Protein AF-A0A1H1KKZ2-F1 (afdb_monomer_lite)

Structure (mmCIF, N/CA/C/O backbone):
data_AF-A0A1H1KKZ2-F1
#
_entry.id   AF-A0A1H1KKZ2-F1
#
loop_
_atom_site.group_PDB
_atom_site.id
_atom_site.type_symbol
_atom_site.label_atom_id
_atom_site.label_alt_id
_atom_site.label_comp_id
_atom_site.label_asym_id
_atom_site.label_entity_id
_atom_site.label_seq_id
_atom_site.pdbx_PDB_ins_code
_atom_site.Cartn_x
_atom_site.Cartn_y
_atom_site.Cartn_z
_atom_site.occupancy
_atom_site.B_iso_or_equiv
_atom_site.auth_seq_id
_atom_site.auth_comp_id
_atom_site.auth_asym_id
_atom_site.auth_atom_id
_atom_site.pdbx_PDB_model_num
ATOM 1 N N . MET A 1 1 ? -35.367 8.454 -83.671 1.00 42.72 1 MET A N 1
ATOM 2 C CA . MET A 1 1 ? -35.673 9.624 -82.820 1.00 42.72 1 MET A CA 1
ATOM 3 C C . MET A 1 1 ? -36.498 9.128 -81.646 1.00 42.72 1 MET A C 1
ATOM 5 O O . MET A 1 1 ? -37.658 8.797 -81.831 1.00 42.72 1 MET A O 1
ATOM 9 N N . THR A 1 2 ? -35.878 8.931 -80.486 1.00 43.75 2 THR A N 1
ATOM 10 C CA . THR A 1 2 ? -36.522 8.339 -79.305 1.00 43.75 2 THR A CA 1
ATOM 11 C C . THR A 1 2 ? -36.830 9.433 -78.289 1.00 43.75 2 THR A C 1
ATOM 13 O O . THR A 1 2 ? -35.916 9.963 -77.665 1.00 43.75 2 THR A O 1
ATOM 16 N N . SER A 1 3 ? -38.106 9.758 -78.102 1.00 44.66 3 SER A N 1
ATOM 17 C CA . SER A 1 3 ? -38.585 10.564 -76.975 1.00 44.66 3 SER A CA 1
ATOM 18 C C . SER A 1 3 ? -39.677 9.779 -76.253 1.00 44.66 3 SER A C 1
ATOM 20 O O . SER A 1 3 ? -40.817 9.746 -76.707 1.00 44.66 3 SER A O 1
ATOM 22 N N . SER A 1 4 ? -39.311 9.113 -75.155 1.00 48.72 4 SER A N 1
ATOM 23 C CA . SER A 1 4 ? -40.266 8.475 -74.246 1.00 48.72 4 SER A CA 1
ATOM 24 C C . SER A 1 4 ? -40.613 9.456 -73.134 1.00 48.72 4 SER A C 1
ATOM 26 O O . SER A 1 4 ? -39.743 9.938 -72.408 1.00 48.72 4 SER A O 1
ATOM 28 N N . THR A 1 5 ? -41.897 9.765 -73.039 1.00 55.94 5 THR A N 1
ATOM 29 C CA . THR A 1 5 ? -42.515 10.634 -72.045 1.00 55.94 5 THR A CA 1
ATOM 30 C C . THR A 1 5 ? -42.401 10.036 -70.642 1.00 55.94 5 THR A C 1
ATOM 32 O O . THR A 1 5 ? -42.550 8.834 -70.427 1.00 55.94 5 THR A O 1
ATOM 35 N N . LYS A 1 6 ? -42.088 10.898 -69.672 1.00 48.84 6 LYS A N 1
ATOM 36 C CA . LYS A 1 6 ? -41.896 10.564 -68.259 1.00 48.84 6 LYS A CA 1
ATOM 37 C C . LYS A 1 6 ? -43.258 10.574 -67.556 1.00 48.84 6 LYS A C 1
ATOM 39 O O . LYS A 1 6 ? -43.803 11.642 -67.298 1.00 48.84 6 LYS A O 1
ATOM 44 N N . THR A 1 7 ? -43.804 9.399 -67.252 1.00 61.47 7 THR A N 1
ATOM 45 C CA . THR A 1 7 ? -44.998 9.251 -66.404 1.00 61.47 7 THR A CA 1
ATOM 46 C C . THR A 1 7 ? -44.594 9.424 -64.941 1.00 61.47 7 THR A C 1
ATOM 48 O O . THR A 1 7 ? -43.889 8.590 -64.375 1.00 61.47 7 THR A O 1
ATOM 51 N N . SER A 1 8 ? -45.014 10.536 -64.336 1.00 54.12 8 SER A N 1
ATOM 52 C CA . SER A 1 8 ? -44.898 10.794 -62.898 1.00 54.12 8 SER A CA 1
ATOM 53 C C . SER A 1 8 ? -45.792 9.834 -62.115 1.00 54.12 8 SER A C 1
ATOM 55 O O . SER A 1 8 ? -47.013 9.941 -62.174 1.00 54.12 8 SER A O 1
ATOM 57 N N . SER A 1 9 ? -45.183 8.925 -61.355 1.00 55.34 9 SER A N 1
ATOM 58 C CA . SER A 1 9 ? -45.871 8.124 -60.342 1.00 55.34 9 SER A CA 1
ATOM 59 C C . SER A 1 9 ? -45.692 8.807 -58.988 1.00 55.34 9 SER A C 1
ATOM 61 O O . SER A 1 9 ? -44.645 8.685 -58.353 1.00 55.34 9 SER A O 1
ATOM 63 N N . ILE A 1 10 ? -46.689 9.587 -58.570 1.00 57.69 10 ILE A N 1
ATOM 64 C CA . ILE A 1 10 ? -46.762 10.116 -57.206 1.00 57.69 10 ILE A CA 1
ATOM 65 C C . ILE A 1 10 ? -47.131 8.965 -56.263 1.00 57.69 10 ILE A C 1
ATOM 67 O O . ILE A 1 10 ? -48.297 8.643 -56.065 1.00 57.69 10 ILE A O 1
ATOM 71 N N . MET A 1 11 ? -46.123 8.295 -55.704 1.00 51.25 11 MET A N 1
ATOM 72 C CA . MET A 1 11 ? -46.332 7.369 -54.592 1.00 51.25 11 MET A CA 1
ATOM 73 C C . MET A 1 11 ? -46.684 8.183 -53.346 1.00 51.25 11 MET A C 1
ATOM 75 O O . MET A 1 11 ? -45.830 8.814 -52.731 1.00 51.25 11 MET A O 1
ATOM 79 N N . THR A 1 12 ? -47.970 8.187 -53.006 1.00 61.25 12 THR A N 1
ATOM 80 C CA . THR A 1 12 ? -48.499 8.650 -51.725 1.00 61.25 12 THR A CA 1
ATOM 81 C C . THR A 1 12 ? -47.884 7.826 -50.596 1.00 61.25 12 THR A C 1
ATOM 83 O O . THR A 1 12 ? -48.189 6.646 -50.435 1.00 61.25 12 THR A O 1
ATOM 86 N N . THR A 1 13 ? -47.006 8.440 -49.810 1.00 63.44 13 THR A N 1
ATOM 87 C CA . THR A 1 13 ? -46.475 7.856 -48.575 1.00 63.44 13 THR A CA 1
ATOM 88 C C . THR A 1 13 ? -47.592 7.805 -47.526 1.00 63.44 13 THR A C 1
ATOM 90 O O . THR A 1 13 ? -48.201 8.847 -47.267 1.00 63.44 13 THR A O 1
ATOM 93 N N . PRO A 1 14 ? -47.894 6.659 -46.890 1.00 59.28 14 PRO A N 1
ATOM 94 C CA . PRO A 1 14 ? -48.831 6.652 -45.775 1.00 59.28 14 PRO A CA 1
ATOM 95 C C . PRO A 1 14 ? -48.201 7.366 -44.573 1.00 59.28 14 PRO A C 1
ATOM 97 O O . PRO A 1 14 ? -47.072 7.072 -44.176 1.00 59.28 14 PRO A O 1
ATOM 100 N N . ALA A 1 15 ? -48.937 8.317 -43.997 1.00 60.00 15 ALA A N 1
ATOM 101 C CA . ALA A 1 15 ? -48.567 8.987 -42.758 1.00 60.00 15 ALA A CA 1
ATOM 102 C C . ALA A 1 15 ? -48.540 7.959 -41.615 1.00 60.00 15 ALA A C 1
ATOM 104 O O . ALA A 1 15 ? -49.580 7.444 -41.204 1.00 60.00 15 ALA A O 1
ATOM 105 N N . ILE A 1 16 ? -47.345 7.645 -41.114 1.00 61.72 16 ILE A N 1
ATOM 106 C CA . ILE A 1 16 ? -47.171 6.816 -39.920 1.00 61.72 16 ILE A CA 1
ATOM 107 C C . ILE A 1 16 ? -47.634 7.655 -38.726 1.00 61.72 16 ILE A C 1
ATOM 109 O O . ILE A 1 16 ? -46.920 8.532 -38.245 1.00 61.72 16 ILE A O 1
ATOM 113 N N . MET A 1 17 ? -48.863 7.407 -38.279 1.00 58.88 17 MET A N 1
ATOM 114 C CA . MET A 1 17 ? -49.405 7.941 -37.032 1.00 58.88 17 MET A CA 1
ATOM 115 C C . MET A 1 17 ? -48.649 7.290 -35.870 1.00 58.88 17 MET A C 1
ATOM 117 O O . MET A 1 17 ? -48.970 6.181 -35.451 1.00 58.88 17 MET A O 1
ATOM 121 N N . ILE A 1 18 ? -47.610 7.961 -35.373 1.00 61.81 18 ILE A N 1
ATOM 122 C CA . ILE A 1 18 ? -46.912 7.557 -34.151 1.00 61.81 18 ILE A CA 1
ATOM 123 C C . ILE A 1 18 ? -47.842 7.881 -32.980 1.00 61.81 18 ILE A C 1
ATOM 125 O O . ILE A 1 18 ? -47.883 9.004 -32.484 1.00 61.81 18 ILE A O 1
ATOM 129 N N . THR A 1 19 ? -48.628 6.897 -32.554 1.00 62.91 19 THR A N 1
ATOM 130 C CA . THR A 1 19 ? -49.316 6.939 -31.263 1.00 62.91 19 THR A CA 1
ATOM 131 C C . THR A 1 19 ? -48.262 6.945 -30.156 1.00 62.91 19 THR A C 1
ATOM 133 O O . THR A 1 19 ? -47.466 6.002 -30.100 1.00 62.91 19 THR A O 1
ATOM 136 N N . PRO A 1 20 ? -48.217 7.950 -29.263 1.00 64.06 20 PRO A N 1
ATOM 137 C CA . PRO A 1 20 ? -47.344 7.877 -28.105 1.00 64.06 20 PRO A CA 1
ATOM 138 C C . PRO A 1 20 ? -47.880 6.777 -27.186 1.00 64.06 20 PRO A C 1
ATOM 140 O O . PRO A 1 20 ? -48.938 6.919 -26.574 1.00 64.06 20 PRO A O 1
ATOM 143 N N . ALA A 1 21 ? -47.163 5.657 -27.108 1.00 64.75 21 ALA A N 1
ATOM 144 C CA . ALA A 1 21 ? -47.371 4.685 -26.049 1.00 64.75 21 ALA A CA 1
ATOM 145 C C . ALA A 1 21 ? -47.006 5.377 -24.730 1.00 64.75 21 ALA A C 1
ATOM 147 O O . ALA A 1 21 ? -45.832 5.598 -24.435 1.00 64.75 21 ALA A O 1
ATOM 148 N N . ILE A 1 22 ? -48.020 5.789 -23.969 1.00 64.06 22 ILE A N 1
ATOM 149 C CA . ILE A 1 22 ? -47.849 6.281 -22.605 1.00 64.06 22 ILE A CA 1
ATOM 150 C C . ILE A 1 22 ? -47.298 5.102 -21.805 1.00 64.06 22 ILE A C 1
ATOM 152 O O . ILE A 1 22 ? -48.009 4.139 -21.520 1.00 64.06 22 ILE A O 1
ATOM 156 N N . VAL A 1 23 ? -46.005 5.150 -21.490 1.00 66.00 23 VAL A N 1
ATOM 157 C CA . VAL A 1 23 ? -45.375 4.204 -20.575 1.00 66.00 23 VAL A CA 1
ATOM 158 C C . VAL A 1 23 ? -45.892 4.549 -19.182 1.00 66.00 23 VAL A C 1
ATOM 160 O O . VAL A 1 23 ? -45.333 5.394 -18.488 1.00 66.00 23 VAL A O 1
ATOM 163 N N . THR A 1 24 ? -47.009 3.937 -18.790 1.00 66.56 24 THR A N 1
ATOM 164 C CA . THR A 1 24 ? -47.439 3.882 -17.392 1.00 66.56 24 THR A CA 1
ATOM 165 C C . THR A 1 24 ? -46.344 3.159 -16.620 1.00 66.56 24 THR A C 1
ATOM 167 O O . THR A 1 24 ? -46.232 1.936 -16.656 1.00 66.56 24 THR A O 1
ATOM 170 N N . THR A 1 25 ? -45.493 3.927 -15.949 1.00 67.75 25 THR A N 1
ATOM 171 C CA . THR A 1 25 ? -44.606 3.407 -14.915 1.00 67.75 25 THR A CA 1
ATOM 172 C C . THR A 1 25 ? -45.488 2.914 -13.771 1.00 67.75 25 THR A C 1
ATOM 174 O O . THR A 1 25 ? -46.206 3.737 -13.194 1.00 67.75 25 THR A O 1
ATOM 177 N N . PRO A 1 26 ? -45.498 1.613 -13.429 1.00 74.12 26 PRO A N 1
ATOM 178 C CA . PRO A 1 26 ? -46.142 1.194 -12.198 1.00 74.12 26 PRO A CA 1
ATOM 179 C C . PRO A 1 26 ? -45.412 1.885 -11.043 1.00 74.12 26 PRO A C 1
ATOM 181 O O . PRO A 1 26 ? -44.183 1.828 -10.968 1.00 74.12 26 PRO A O 1
ATOM 184 N N . SER A 1 27 ? -46.153 2.571 -10.172 1.00 73.75 27 SER A N 1
ATOM 185 C CA . SER A 1 27 ? -45.617 3.076 -8.909 1.00 73.75 27 SER A CA 1
ATOM 186 C C . SER A 1 27 ? -45.143 1.880 -8.093 1.00 73.75 27 SER A C 1
ATOM 188 O O . SER A 1 27 ? -45.937 1.183 -7.467 1.00 73.75 27 SER A O 1
ATOM 190 N N . ILE A 1 28 ? -43.844 1.604 -8.159 1.00 73.62 28 ILE A N 1
ATOM 191 C CA . ILE A 1 28 ? -43.179 0.639 -7.294 1.00 73.62 28 ILE A CA 1
ATOM 192 C C . ILE A 1 28 ? -43.150 1.287 -5.913 1.00 73.62 28 ILE A C 1
ATOM 194 O O . ILE A 1 28 ? -42.305 2.135 -5.627 1.00 73.62 28 ILE A O 1
ATOM 198 N N . GLU A 1 29 ? -44.116 0.929 -5.071 1.00 73.19 29 GLU A N 1
ATOM 199 C CA . GLU A 1 29 ? -44.034 1.189 -3.640 1.00 73.19 29 GLU A CA 1
ATOM 200 C C . GLU A 1 29 ? -42.824 0.418 -3.113 1.00 73.19 29 GLU A C 1
ATOM 202 O O . GLU A 1 29 ? -42.846 -0.806 -2.994 1.00 73.19 29 GLU A O 1
ATOM 207 N N . ILE A 1 30 ? -41.728 1.131 -2.851 1.00 77.56 30 ILE A N 1
ATOM 208 C CA . ILE A 1 30 ? -40.620 0.575 -2.081 1.00 77.56 30 ILE A CA 1
ATOM 209 C C . ILE A 1 30 ? -41.208 0.303 -0.693 1.00 77.56 30 ILE A C 1
ATOM 211 O O . ILE A 1 30 ? -41.594 1.268 -0.025 1.00 77.56 30 ILE A O 1
ATOM 215 N N . PRO A 1 31 ? -41.327 -0.962 -0.250 1.00 74.38 31 PRO A N 1
ATOM 216 C CA . PRO A 1 31 ? -41.837 -1.240 1.079 1.00 74.38 31 PRO A CA 1
ATOM 217 C C . PRO A 1 31 ? -40.906 -0.547 2.066 1.00 74.38 31 PRO A C 1
ATOM 219 O O . PRO A 1 31 ? -39.707 -0.837 2.112 1.00 74.38 31 PRO A O 1
ATOM 222 N N . VAL A 1 32 ? -41.449 0.404 2.828 1.00 73.88 32 VAL A N 1
ATOM 223 C CA . VAL A 1 32 ? -40.726 0.983 3.957 1.00 73.88 32 VAL A CA 1
ATOM 224 C C . VAL A 1 32 ? -40.369 -0.203 4.844 1.00 73.88 32 VAL A C 1
ATOM 226 O O . VAL A 1 32 ? -41.285 -0.930 5.249 1.00 73.88 32 VAL A O 1
ATOM 229 N N . PRO A 1 33 ? -39.078 -0.471 5.110 1.00 71.50 33 PRO A N 1
ATOM 230 C CA . PRO A 1 33 ? -38.731 -1.516 6.047 1.00 71.50 33 PRO A CA 1
ATOM 231 C C . PRO A 1 33 ? -39.420 -1.137 7.351 1.00 71.50 33 PRO A C 1
ATOM 233 O O . PRO A 1 33 ? -39.119 -0.103 7.946 1.00 71.50 33 PRO A O 1
ATOM 236 N N . THR A 1 34 ? -40.405 -1.935 7.757 1.00 73.56 34 THR A N 1
ATOM 237 C CA . THR A 1 34 ? -40.913 -1.865 9.119 1.00 73.56 34 THR A CA 1
ATOM 238 C C . THR A 1 34 ? -39.720 -2.268 9.964 1.00 73.56 34 THR A C 1
ATOM 240 O O . THR A 1 34 ? -39.396 -3.452 10.033 1.00 73.56 34 THR A O 1
ATOM 243 N N . GLU A 1 35 ? -38.984 -1.276 10.479 1.00 65.81 35 GLU A N 1
ATOM 244 C CA . GLU A 1 35 ? -37.901 -1.500 11.430 1.00 65.81 35 GLU A CA 1
ATOM 245 C C . GLU A 1 35 ? -38.532 -2.376 12.518 1.00 65.81 35 GLU A C 1
ATOM 247 O O . GLU A 1 35 ? -39.492 -1.924 13.155 1.00 65.81 35 GLU A O 1
ATOM 252 N N . PRO A 1 36 ? -38.116 -3.651 12.682 1.00 65.94 36 PRO A N 1
ATOM 253 C CA . PRO A 1 36 ? -38.614 -4.434 13.796 1.00 65.94 36 PRO A CA 1
ATOM 254 C C . PRO A 1 36 ? -38.292 -3.596 15.021 1.00 65.94 36 PRO A C 1
ATOM 256 O O . PRO A 1 36 ? -37.144 -3.160 15.142 1.00 65.94 36 PRO A O 1
ATOM 259 N N . ALA A 1 37 ? -39.314 -3.293 15.833 1.00 62.22 37 ALA A N 1
ATOM 260 C CA . ALA A 1 37 ? -39.197 -2.461 17.024 1.00 62.22 37 ALA A CA 1
ATOM 261 C C . ALA A 1 37 ? -37.833 -2.720 17.652 1.00 62.22 37 ALA A C 1
ATOM 263 O O . ALA A 1 37 ? -37.579 -3.849 18.080 1.00 62.22 37 ALA A O 1
ATOM 264 N N . ARG A 1 38 ? -36.939 -1.721 17.549 1.00 59.41 38 ARG A N 1
ATOM 265 C CA . ARG A 1 38 ? -35.518 -1.846 17.881 1.00 59.41 38 ARG A CA 1
ATOM 266 C C . ARG A 1 38 ? -35.436 -2.654 19.164 1.00 59.41 38 ARG A C 1
ATOM 268 O O . ARG A 1 38 ? -35.936 -2.145 20.171 1.00 59.41 38 ARG A O 1
ATOM 275 N N . PRO A 1 39 ? -34.915 -3.897 19.154 1.00 55.47 39 PRO A N 1
ATOM 276 C CA . PRO A 1 39 ? -34.902 -4.679 20.370 1.00 55.47 39 PRO A CA 1
ATOM 277 C C . PRO A 1 39 ? -34.082 -3.857 21.348 1.00 55.47 39 PRO A C 1
ATOM 279 O O . PRO A 1 39 ? -32.908 -3.565 21.107 1.00 55.47 39 PRO A O 1
ATOM 282 N N . ALA A 1 40 ? -34.752 -3.367 22.387 1.00 54.69 40 ALA A N 1
ATOM 283 C CA . ALA A 1 40 ? -34.124 -2.633 23.455 1.00 54.69 40 ALA A CA 1
ATOM 284 C C . ALA A 1 40 ? -33.061 -3.558 24.034 1.00 54.69 40 ALA A C 1
ATOM 286 O O . ALA A 1 40 ? -33.413 -4.478 24.753 1.00 54.69 40 ALA A O 1
ATOM 287 N N . ALA A 1 41 ? -31.801 -3.366 23.638 1.00 55.78 41 ALA A N 1
ATOM 288 C CA . ALA A 1 41 ? -30.583 -3.716 24.360 1.00 55.78 41 ALA A CA 1
ATOM 289 C C . ALA A 1 41 ? -30.618 -4.986 25.248 1.00 55.78 41 ALA A C 1
ATOM 291 O O . ALA A 1 41 ? -30.003 -4.997 26.312 1.00 55.78 41 ALA A O 1
ATOM 292 N N . MET A 1 42 ? -31.292 -6.066 24.848 1.00 54.31 42 MET A N 1
ATOM 293 C CA . MET A 1 42 ? -31.362 -7.295 25.635 1.00 54.31 42 MET A CA 1
ATOM 294 C C . MET A 1 42 ? -30.494 -8.353 24.966 1.00 54.31 42 MET A C 1
ATOM 296 O O . MET A 1 42 ? -30.857 -8.969 23.971 1.00 54.31 42 MET A O 1
ATOM 300 N N . ALA A 1 43 ? -29.308 -8.484 25.564 1.00 58.91 43 ALA A N 1
ATOM 301 C CA . ALA A 1 43 ? -28.272 -9.482 25.334 1.00 58.91 43 ALA A CA 1
ATOM 302 C C . ALA A 1 43 ? -27.587 -9.457 23.955 1.00 58.91 43 ALA A C 1
ATOM 304 O O . ALA A 1 43 ? -27.527 -10.468 23.264 1.00 58.91 43 ALA A O 1
ATOM 305 N N . ALA A 1 44 ? -26.923 -8.347 23.606 1.00 61.59 44 ALA A N 1
ATOM 306 C CA . ALA A 1 44 ? -25.719 -8.497 22.785 1.00 61.59 44 ALA A CA 1
ATOM 307 C C . ALA A 1 44 ? -24.777 -9.467 23.520 1.00 61.59 44 ALA A C 1
ATOM 309 O O . ALA A 1 44 ? -24.453 -9.220 24.694 1.00 61.59 44 ALA A O 1
ATOM 310 N N . ASP A 1 45 ? -24.390 -10.559 22.853 1.00 78.44 45 ASP A N 1
ATOM 311 C CA . ASP A 1 45 ? -23.402 -11.526 23.340 1.00 78.44 45 ASP A CA 1
ATOM 312 C C . ASP A 1 45 ? -22.218 -10.744 23.945 1.00 78.44 45 ASP A C 1
ATOM 314 O O . ASP A 1 45 ? -21.792 -9.735 23.355 1.00 78.44 45 ASP A O 1
ATOM 318 N N . PRO A 1 46 ? -21.722 -11.103 25.147 1.00 75.75 46 PRO A N 1
ATOM 319 C CA . PRO A 1 46 ? -20.545 -10.458 25.722 1.00 75.75 46 PRO A CA 1
ATOM 320 C C . PRO A 1 46 ? -19.401 -10.312 24.707 1.00 75.75 46 PRO A C 1
ATOM 322 O O . PRO A 1 46 ? -18.742 -9.272 24.702 1.00 75.75 46 PRO A O 1
ATOM 325 N N . ALA A 1 47 ? -19.226 -11.263 23.785 1.00 72.88 47 ALA A N 1
ATOM 326 C CA . ALA A 1 47 ? -18.241 -11.181 22.710 1.00 72.88 47 ALA A CA 1
ATOM 327 C C . ALA A 1 47 ? -18.471 -9.984 21.766 1.00 72.88 47 ALA A C 1
ATOM 329 O O . ALA A 1 47 ? -17.526 -9.277 21.410 1.00 72.88 47 ALA A O 1
ATOM 330 N N . THR A 1 48 ? -19.720 -9.694 21.392 1.00 80.69 48 THR A N 1
ATOM 331 C CA . THR A 1 48 ? -20.056 -8.562 20.513 1.00 80.69 48 THR A CA 1
ATOM 332 C C . THR A 1 48 ? -19.851 -7.221 21.216 1.00 80.69 48 THR A C 1
ATOM 334 O O . THR A 1 48 ? -19.336 -6.282 20.610 1.00 80.69 48 THR A O 1
ATOM 337 N N . ARG A 1 49 ? -20.179 -7.131 22.513 1.00 81.00 49 ARG A N 1
ATOM 338 C CA . ARG A 1 49 ? -19.911 -5.928 23.322 1.00 81.00 49 ARG A CA 1
ATOM 339 C C . ARG A 1 49 ? -18.416 -5.666 23.486 1.00 81.00 49 ARG A C 1
ATOM 341 O O . ARG A 1 49 ? -17.979 -4.531 23.326 1.00 81.00 49 ARG A O 1
ATOM 348 N N . GLN A 1 50 ? -17.628 -6.710 23.734 1.00 76.88 50 GLN A N 1
ATOM 349 C CA . GLN A 1 50 ? -16.169 -6.607 23.816 1.00 76.88 50 GLN A CA 1
ATOM 350 C C . GLN A 1 50 ? -15.554 -6.209 22.472 1.00 76.88 50 GLN A C 1
ATOM 352 O O . GLN A 1 50 ? -14.677 -5.349 22.421 1.00 76.88 50 GLN A O 1
ATOM 357 N N . ALA A 1 51 ? -16.068 -6.741 21.362 1.00 77.88 51 ALA A N 1
ATOM 358 C CA . ALA A 1 51 ? -15.657 -6.313 20.032 1.00 77.88 51 ALA A CA 1
ATOM 359 C C . ALA A 1 51 ? -15.988 -4.829 19.770 1.00 77.88 51 ALA A C 1
ATOM 361 O O . ALA A 1 51 ? -15.228 -4.133 19.097 1.00 77.88 51 ALA A O 1
ATOM 362 N N . GLN A 1 52 ? -17.096 -4.310 20.291 1.00 83.94 52 GLN A N 1
ATOM 363 C CA . GLN A 1 52 ? -17.487 -2.906 20.117 1.00 83.94 52 GLN A CA 1
ATOM 364 C C . GLN A 1 52 ? -16.809 -1.940 21.100 1.00 83.94 52 GLN A C 1
ATOM 366 O O . GLN A 1 52 ? -16.920 -0.728 20.921 1.00 83.94 52 GLN A O 1
ATOM 371 N N . SER A 1 53 ? -16.077 -2.445 22.096 1.00 87.75 53 SER A N 1
ATOM 372 C CA . SER A 1 53 ? -15.267 -1.611 22.986 1.00 87.75 53 SER A CA 1
ATOM 373 C C . SER A 1 53 ? -14.183 -0.837 22.208 1.00 87.75 53 SER A C 1
ATOM 375 O O . SER A 1 53 ? -13.748 -1.294 21.142 1.00 87.75 53 SER A O 1
ATOM 377 N N . PRO A 1 54 ? -13.702 0.312 22.722 1.00 91.56 54 PRO A N 1
ATOM 378 C CA . PRO A 1 54 ? -12.611 1.066 22.099 1.00 91.56 54 PRO A CA 1
ATOM 379 C C . PRO A 1 54 ? -11.374 0.204 21.812 1.00 91.56 54 PRO A C 1
ATOM 381 O O . PRO A 1 54 ? -10.792 0.300 20.729 1.00 91.56 54 PRO A O 1
ATOM 384 N N . ASP A 1 55 ? -11.035 -0.701 22.732 1.00 92.06 55 ASP A N 1
ATOM 385 C CA . ASP A 1 55 ? -9.900 -1.615 22.601 1.00 92.06 55 ASP A CA 1
ATOM 386 C C . ASP A 1 55 ? -10.133 -2.669 21.514 1.00 92.06 55 ASP A C 1
ATOM 388 O O . ASP A 1 55 ? -9.252 -2.922 20.689 1.00 92.06 55 ASP A O 1
ATOM 392 N N . GLY A 1 56 ? -11.345 -3.232 21.444 1.00 90.56 56 GLY A N 1
ATOM 393 C CA . GLY A 1 56 ? -11.734 -4.176 20.395 1.00 90.56 56 GLY A CA 1
ATOM 394 C C . GLY A 1 56 ? -11.738 -3.541 19.001 1.00 90.56 56 GLY A C 1
ATOM 395 O O . GLY A 1 56 ? -11.301 -4.156 18.023 1.00 90.56 56 GLY A O 1
ATOM 396 N N . VAL A 1 57 ? -12.178 -2.285 18.893 1.00 93.50 57 VAL A N 1
ATOM 397 C CA . VAL A 1 57 ? -12.103 -1.503 17.650 1.00 93.50 57 VAL A CA 1
ATOM 398 C C . VAL A 1 57 ? -10.647 -1.222 17.273 1.00 93.50 57 VAL A C 1
ATOM 400 O O . VAL A 1 57 ? -10.275 -1.404 16.112 1.00 93.50 57 VAL A O 1
ATOM 403 N N . ALA A 1 58 ? -9.813 -0.810 18.231 1.00 94.06 58 ALA A N 1
ATOM 404 C CA . ALA A 1 58 ? -8.395 -0.551 17.998 1.00 94.06 58 ALA A CA 1
ATOM 405 C C . ALA A 1 58 ? -7.658 -1.811 17.524 1.00 94.06 58 ALA A C 1
ATOM 407 O O . ALA A 1 58 ? -6.860 -1.742 16.587 1.00 94.06 58 ALA A O 1
ATOM 408 N N . GLN A 1 59 ? -7.974 -2.969 18.106 1.00 94.19 59 GLN A N 1
ATOM 409 C CA . GLN A 1 59 ? -7.401 -4.250 17.707 1.00 94.19 59 GLN A CA 1
ATOM 410 C C . GLN A 1 59 ? -7.758 -4.618 16.262 1.00 94.19 59 GLN A C 1
ATOM 412 O O . GLN A 1 59 ? -6.860 -4.880 15.462 1.00 94.19 59 GLN A O 1
ATOM 417 N N . ARG A 1 60 ? -9.037 -4.521 15.874 1.00 94.62 60 ARG A N 1
ATOM 418 C CA . ARG A 1 60 ? -9.448 -4.762 14.478 1.00 94.62 60 ARG A CA 1
ATOM 419 C C . ARG A 1 60 ? -8.790 -3.804 13.492 1.00 94.62 60 ARG A C 1
ATOM 421 O O . ARG A 1 60 ? -8.454 -4.209 12.382 1.00 94.62 60 ARG A O 1
ATOM 428 N N . ARG A 1 61 ? -8.608 -2.534 13.871 1.00 96.00 61 ARG A N 1
ATOM 429 C CA . ARG A 1 61 ? -7.903 -1.555 13.028 1.00 96.00 61 ARG A CA 1
ATOM 430 C C . ARG A 1 61 ? -6.442 -1.943 12.825 1.00 96.00 61 ARG A C 1
ATOM 432 O O . ARG A 1 61 ? -5.979 -1.866 11.694 1.00 96.00 61 ARG A O 1
ATOM 439 N N . ARG A 1 62 ? -5.741 -2.399 13.870 1.00 96.75 62 ARG A N 1
ATOM 440 C CA . ARG A 1 62 ? -4.360 -2.905 13.751 1.00 96.75 62 ARG A CA 1
ATOM 441 C C . ARG A 1 62 ? -4.284 -4.108 12.812 1.00 96.75 62 ARG A C 1
ATOM 443 O O . ARG A 1 62 ? -3.473 -4.111 11.897 1.00 96.75 62 ARG A O 1
ATOM 450 N N . GLU A 1 63 ? -5.177 -5.079 12.975 1.00 95.88 63 GLU A N 1
ATOM 451 C CA . GLU A 1 63 ? -5.237 -6.268 12.111 1.00 95.88 63 GLU A CA 1
ATOM 452 C C . GLU A 1 63 ? -5.569 -5.924 10.652 1.00 95.88 63 GLU A C 1
ATOM 454 O O . GLU A 1 63 ? -5.006 -6.499 9.720 1.00 95.88 63 GLU A O 1
ATOM 459 N N . ALA A 1 64 ? -6.484 -4.978 10.426 1.00 95.56 64 ALA A N 1
ATOM 460 C CA . ALA A 1 64 ? -6.792 -4.473 9.092 1.00 95.56 64 ALA A CA 1
ATOM 461 C C . ALA A 1 64 ? -5.609 -3.710 8.479 1.00 95.56 64 ALA A C 1
ATOM 463 O O . ALA A 1 64 ? -5.314 -3.904 7.302 1.00 95.56 64 ALA A O 1
ATOM 464 N N . ALA A 1 65 ? -4.906 -2.896 9.271 1.00 96.12 65 ALA A N 1
ATOM 465 C CA . ALA A 1 65 ? -3.728 -2.161 8.825 1.00 96.12 65 ALA A CA 1
ATOM 466 C C . ALA A 1 65 ? -2.603 -3.111 8.398 1.00 96.12 65 ALA A C 1
ATOM 468 O O . ALA A 1 65 ? -2.072 -2.952 7.303 1.00 96.12 65 ALA A O 1
ATOM 469 N N . SER A 1 66 ? -2.301 -4.146 9.187 1.00 95.81 66 SER A N 1
ATOM 470 C CA . SER A 1 66 ? -1.285 -5.143 8.822 1.00 95.81 66 SER A CA 1
ATOM 471 C C 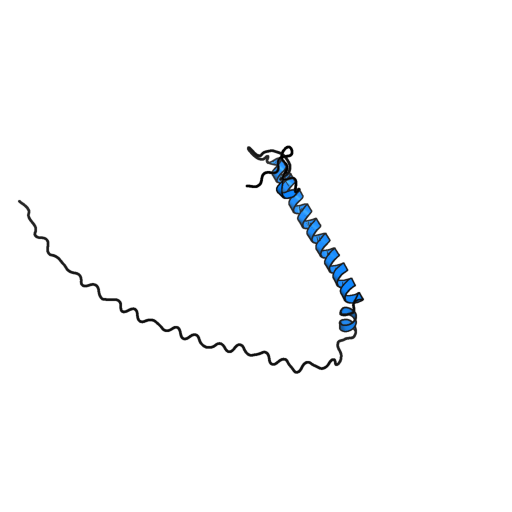. SER A 1 66 ? -1.613 -5.849 7.505 1.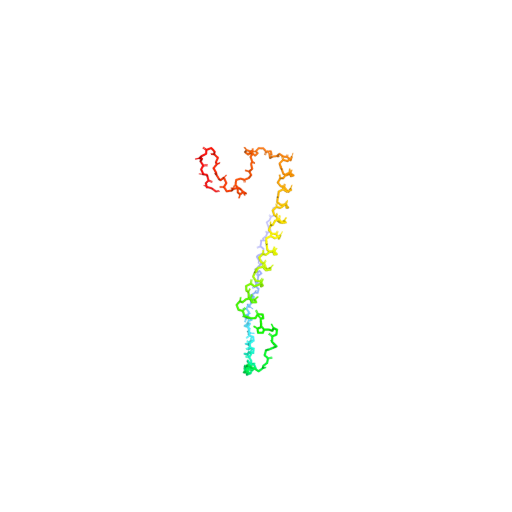00 95.81 66 SER A C 1
ATOM 473 O O . SER A 1 66 ? -0.733 -6.034 6.667 1.00 95.81 66 SER A O 1
ATOM 475 N N . ARG A 1 67 ? -2.890 -6.194 7.279 1.00 95.44 67 ARG A N 1
ATOM 476 C CA . ARG A 1 67 ? -3.337 -6.779 6.003 1.00 95.44 67 ARG A CA 1
ATOM 477 C C . ARG A 1 67 ? -3.176 -5.808 4.834 1.00 95.44 67 ARG A C 1
ATOM 479 O O . ARG A 1 67 ? -2.686 -6.206 3.782 1.00 95.44 67 ARG A O 1
ATOM 486 N N . ALA A 1 68 ? -3.552 -4.545 5.023 1.00 95.88 68 ALA A N 1
ATOM 487 C CA . ALA A 1 68 ? -3.432 -3.519 3.991 1.00 95.88 68 ALA A CA 1
ATOM 488 C C . ALA A 1 68 ? -1.969 -3.248 3.606 1.00 95.88 68 ALA A C 1
ATOM 490 O O . ALA A 1 68 ? -1.668 -3.082 2.425 1.00 95.88 68 ALA A O 1
ATOM 491 N N . VAL A 1 69 ? -1.059 -3.238 4.586 1.00 96.31 69 VAL A N 1
ATOM 492 C CA . VAL A 1 69 ? 0.384 -3.082 4.347 1.00 96.31 69 VAL A CA 1
ATOM 493 C C . VAL A 1 69 ? 0.926 -4.260 3.540 1.00 96.31 69 VAL A C 1
ATOM 495 O O . VAL A 1 69 ? 1.549 -4.035 2.505 1.00 96.31 69 VAL A O 1
ATOM 498 N N . ALA A 1 70 ? 0.616 -5.497 3.938 1.00 96.56 70 ALA A N 1
ATOM 499 C CA . ALA A 1 70 ? 1.064 -6.689 3.217 1.00 96.56 70 ALA A CA 1
ATOM 500 C C . ALA A 1 70 ? 0.576 -6.710 1.755 1.00 96.56 70 ALA A C 1
ATOM 502 O O . ALA A 1 70 ? 1.328 -7.045 0.840 1.00 96.56 70 ALA A O 1
ATOM 503 N N . GLU A 1 71 ? -0.672 -6.305 1.504 1.00 93.69 71 GLU A N 1
ATOM 504 C CA . GLU A 1 71 ? -1.197 -6.204 0.141 1.00 93.69 71 GLU A CA 1
ATOM 505 C C . GLU A 1 71 ? -0.508 -5.088 -0.661 1.00 93.69 71 GLU A C 1
ATOM 507 O O . GLU A 1 71 ? -0.188 -5.269 -1.837 1.00 93.69 71 GLU A O 1
ATOM 512 N N . ALA A 1 72 ? -0.246 -3.936 -0.038 1.00 93.56 72 ALA A N 1
ATOM 513 C CA . ALA A 1 72 ? 0.456 -2.834 -0.686 1.00 93.56 72 ALA A CA 1
ATOM 514 C C . ALA A 1 72 ? 1.890 -3.223 -1.076 1.00 93.56 72 ALA A C 1
ATOM 516 O O . ALA A 1 72 ? 2.329 -2.888 -2.176 1.00 93.56 72 ALA A O 1
ATOM 517 N N . GLU A 1 73 ? 2.601 -3.955 -0.219 1.00 93.88 73 GLU A N 1
ATOM 518 C CA . GLU A 1 73 ? 3.929 -4.502 -0.518 1.00 93.88 73 GLU A CA 1
ATOM 519 C C . GLU A 1 73 ? 3.879 -5.501 -1.676 1.00 93.88 73 GLU A C 1
ATOM 521 O O . GLU A 1 73 ? 4.665 -5.388 -2.617 1.00 93.88 73 GLU A O 1
ATOM 526 N N . ALA A 1 74 ? 2.902 -6.414 -1.678 1.00 93.69 74 ALA A N 1
ATOM 527 C CA . ALA A 1 74 ? 2.701 -7.342 -2.788 1.00 93.69 74 ALA A CA 1
ATOM 528 C C . ALA A 1 74 ? 2.419 -6.604 -4.110 1.00 93.69 74 ALA A C 1
ATOM 530 O O . ALA A 1 74 ? 2.962 -6.967 -5.157 1.00 93.69 74 ALA A O 1
ATOM 531 N N . ARG A 1 75 ? 1.615 -5.532 -4.075 1.00 89.94 75 ARG A N 1
ATOM 532 C CA . ARG A 1 75 ? 1.366 -4.678 -5.246 1.00 89.94 75 ARG A CA 1
ATOM 533 C C . ARG A 1 75 ? 2.633 -3.958 -5.714 1.00 89.94 75 ARG A C 1
ATOM 535 O O . ARG A 1 75 ? 2.881 -3.925 -6.918 1.00 89.94 75 ARG A O 1
ATOM 542 N N . ARG A 1 76 ? 3.448 -3.424 -4.796 1.00 86.81 76 ARG A N 1
ATOM 543 C CA . ARG A 1 76 ? 4.741 -2.792 -5.122 1.00 86.81 76 ARG A CA 1
ATOM 544 C C . ARG A 1 76 ? 5.687 -3.782 -5.797 1.00 86.81 76 ARG A C 1
ATOM 546 O O . ARG A 1 76 ? 6.165 -3.490 -6.885 1.00 86.81 76 ARG A O 1
ATOM 553 N N . ALA A 1 77 ? 5.841 -4.983 -5.241 1.00 88.19 77 ALA A N 1
ATOM 554 C CA . ALA A 1 77 ? 6.682 -6.023 -5.828 1.00 88.19 77 ALA A CA 1
ATOM 555 C C . ALA A 1 77 ? 6.256 -6.376 -7.266 1.00 88.19 77 ALA A C 1
ATOM 557 O O . ALA A 1 77 ? 7.096 -6.482 -8.156 1.00 88.19 77 ALA A O 1
ATOM 558 N N . GLN A 1 78 ? 4.950 -6.492 -7.536 1.00 85.88 78 GLN A N 1
ATOM 559 C CA . GLN A 1 78 ? 4.456 -6.735 -8.897 1.00 85.88 78 GLN A CA 1
ATOM 560 C C . GLN A 1 78 ? 4.774 -5.588 -9.864 1.00 85.88 78 GLN A C 1
ATOM 562 O O . GLN A 1 78 ? 5.068 -5.836 -11.034 1.00 85.88 78 GLN A O 1
ATOM 567 N N . ILE A 1 79 ? 4.688 -4.338 -9.404 1.00 82.81 79 ILE A N 1
ATOM 568 C CA . ILE A 1 79 ? 5.032 -3.162 -10.211 1.00 82.81 79 ILE A CA 1
ATOM 569 C C . ILE A 1 79 ? 6.533 -3.142 -10.501 1.00 82.81 79 ILE A C 1
ATOM 571 O O . ILE A 1 79 ? 6.910 -2.933 -11.653 1.00 82.81 79 ILE A O 1
ATOM 575 N N . ASP A 1 80 ? 7.365 -3.416 -9.498 1.00 83.81 80 ASP A N 1
ATOM 576 C CA . ASP A 1 80 ? 8.822 -3.441 -9.629 1.00 83.81 80 ASP A CA 1
ATOM 577 C C . ASP A 1 80 ? 9.280 -4.526 -10.610 1.00 83.81 80 ASP A C 1
ATOM 579 O O . ASP A 1 80 ? 10.116 -4.266 -11.475 1.00 83.81 80 ASP A O 1
ATOM 583 N N . GLU A 1 81 ? 8.699 -5.727 -10.553 1.00 84.00 81 GLU A N 1
ATOM 584 C CA . GLU A 1 81 ? 8.994 -6.790 -11.522 1.00 84.00 81 GLU A CA 1
ATOM 585 C C . GLU A 1 81 ? 8.590 -6.394 -1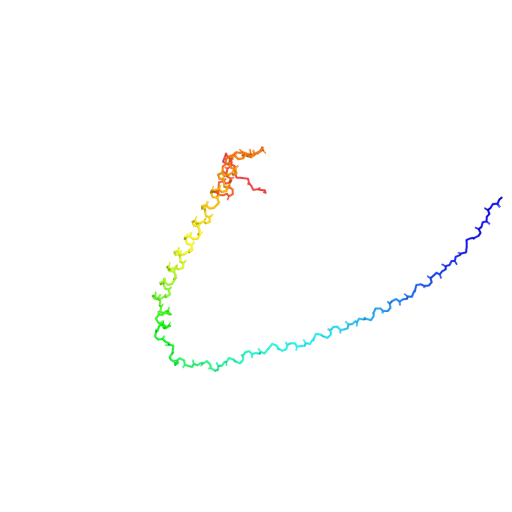2.949 1.00 84.00 81 GLU A C 1
ATOM 587 O O . GLU A 1 81 ? 9.373 -6.553 -13.888 1.00 84.00 81 GLU A O 1
ATOM 592 N N . ARG A 1 82 ? 7.406 -5.790 -13.133 1.00 80.06 82 ARG A N 1
ATOM 593 C CA . ARG A 1 82 ? 6.993 -5.258 -14.445 1.00 80.06 82 ARG A CA 1
ATOM 594 C C . ARG A 1 82 ? 7.919 -4.142 -14.926 1.00 80.06 82 ARG A C 1
ATOM 596 O O . ARG A 1 82 ? 8.210 -4.072 -16.116 1.00 80.06 82 ARG A O 1
ATOM 603 N N . ALA A 1 83 ? 8.394 -3.285 -14.024 1.00 74.94 83 ALA A N 1
ATOM 604 C CA . ALA A 1 83 ? 9.336 -2.220 -14.347 1.00 74.94 83 ALA A CA 1
ATOM 605 C C . ALA A 1 83 ? 10.695 -2.783 -14.785 1.00 74.94 83 ALA A C 1
ATOM 607 O O . ALA A 1 83 ? 11.242 -2.327 -15.785 1.00 74.94 83 ALA A O 1
ATOM 608 N N . LYS A 1 84 ? 11.210 -3.820 -14.109 1.00 77.69 84 LYS A N 1
ATOM 609 C CA . LYS A 1 84 ? 12.438 -4.523 -14.521 1.00 77.69 84 LYS A CA 1
ATOM 610 C C . LYS A 1 84 ? 12.303 -5.146 -15.910 1.00 77.69 84 LYS A C 1
ATOM 612 O O . LYS A 1 84 ? 13.260 -5.115 -16.678 1.00 77.69 84 LYS A O 1
ATOM 617 N N . LEU A 1 85 ? 11.141 -5.717 -16.235 1.00 75.12 85 LEU A N 1
ATOM 618 C CA . LEU A 1 85 ? 10.867 -6.252 -17.572 1.00 75.12 85 LEU A CA 1
ATOM 619 C C . LEU A 1 85 ? 10.832 -5.137 -18.627 1.00 75.12 85 LEU A C 1
ATOM 621 O O . LEU A 1 85 ? 11.512 -5.249 -19.641 1.00 75.12 85 LEU A O 1
ATOM 625 N N . ALA A 1 86 ? 10.129 -4.034 -18.357 1.00 69.88 86 ALA A N 1
ATOM 626 C CA . ALA A 1 86 ? 10.071 -2.884 -19.263 1.00 69.88 86 ALA A CA 1
ATOM 627 C C . ALA A 1 86 ? 11.451 -2.235 -19.490 1.00 69.88 86 ALA A C 1
ATOM 629 O O . ALA A 1 86 ? 11.799 -1.887 -20.615 1.00 69.88 86 ALA A O 1
ATOM 630 N N . ALA A 1 87 ? 12.278 -2.140 -18.444 1.00 69.19 87 ALA A N 1
ATOM 631 C CA . ALA A 1 87 ? 13.640 -1.620 -18.545 1.00 69.19 87 ALA A CA 1
ATOM 632 C C . ALA A 1 87 ? 14.554 -2.494 -19.425 1.00 69.19 87 ALA A C 1
ATOM 634 O O . ALA A 1 87 ? 15.452 -1.965 -20.077 1.00 69.19 87 ALA A O 1
ATOM 635 N N . LYS A 1 88 ? 14.331 -3.817 -19.466 1.00 66.50 88 LYS A N 1
ATOM 636 C CA . LYS A 1 88 ? 15.087 -4.742 -20.331 1.00 66.50 88 LYS A CA 1
ATOM 637 C C . LYS A 1 88 ? 14.723 -4.605 -21.807 1.00 66.50 88 LYS A C 1
ATOM 639 O O . LYS A 1 88 ? 15.599 -4.766 -22.648 1.00 66.50 88 LYS A O 1
ATOM 644 N N . GLU A 1 89 ? 13.456 -4.335 -22.112 1.00 65.00 89 GLU A N 1
ATOM 645 C CA . GLU A 1 89 ? 12.986 -4.186 -23.497 1.00 65.00 89 GLU A CA 1
ATOM 646 C C . GLU A 1 89 ? 13.435 -2.856 -24.120 1.00 65.00 89 GLU A C 1
ATOM 648 O O . GLU A 1 89 ? 13.542 -2.759 -25.341 1.00 65.00 89 GLU A O 1
ATOM 653 N N . GLY A 1 90 ? 13.782 -1.868 -23.285 1.00 60.22 90 GLY A N 1
ATOM 654 C CA . GLY A 1 90 ? 14.252 -0.555 -23.708 1.00 60.22 90 GLY A CA 1
ATOM 655 C C . GLY A 1 90 ? 13.137 0.269 -24.355 1.00 60.22 90 GLY A C 1
ATOM 656 O O . GLY A 1 90 ? 12.463 -0.153 -25.292 1.00 60.22 90 GLY A O 1
ATOM 657 N N . GLU A 1 91 ? 12.937 1.500 -23.895 1.00 66.12 91 GLU A N 1
ATOM 658 C CA . GLU A 1 91 ? 12.001 2.39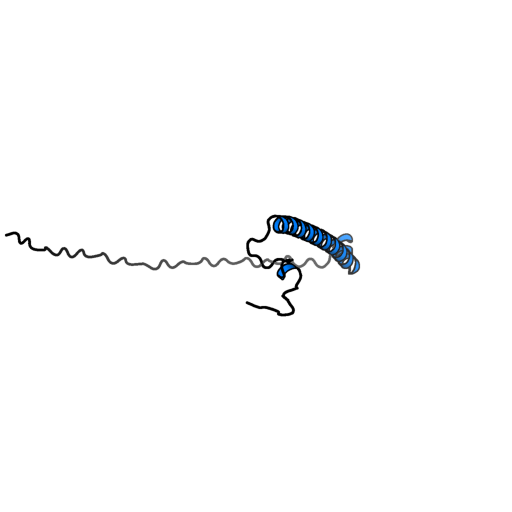2 -24.575 1.00 66.12 91 GLU A CA 1
ATOM 659 C C . GLU A 1 91 ? 12.608 2.867 -25.902 1.00 66.12 91 GLU A C 1
ATOM 661 O O . GLU A 1 91 ? 13.561 3.650 -25.933 1.00 66.12 91 GLU A O 1
ATOM 666 N N . ARG A 1 92 ? 12.053 2.417 -27.033 1.00 55.53 92 ARG A N 1
ATOM 667 C CA . ARG A 1 92 ? 12.456 2.915 -28.354 1.00 55.53 92 ARG A CA 1
ATOM 668 C C . ARG A 1 92 ? 12.052 4.389 -28.476 1.00 55.53 92 ARG A C 1
ATOM 670 O O . ARG A 1 92 ? 10.873 4.678 -28.645 1.00 55.53 92 ARG A O 1
ATOM 677 N N . LEU A 1 93 ? 13.041 5.290 -28.426 1.00 61.59 93 LEU A N 1
ATOM 678 C CA . LEU A 1 93 ? 12.892 6.760 -28.379 1.00 61.59 93 LEU A CA 1
ATOM 679 C C . LEU A 1 93 ? 12.370 7.328 -27.039 1.00 61.59 93 LEU A C 1
ATOM 681 O O . LEU A 1 93 ? 11.973 8.491 -26.990 1.00 61.59 93 LEU A O 1
ATOM 685 N N . GLY A 1 94 ? 12.382 6.548 -25.955 1.00 63.78 94 GLY A N 1
ATOM 686 C CA . GLY A 1 94 ? 12.060 7.056 -24.617 1.00 63.78 94 GLY A CA 1
ATOM 687 C C . GLY A 1 94 ? 13.153 7.973 -24.068 1.00 63.78 94 GLY A C 1
ATOM 688 O O . GLY A 1 94 ? 14.318 7.866 -24.456 1.00 63.78 94 GLY A O 1
ATOM 689 N N . ARG A 1 95 ? 12.801 8.882 -23.146 1.00 62.34 95 ARG A N 1
ATOM 690 C CA . ARG A 1 95 ? 13.759 9.844 -22.555 1.00 62.34 95 ARG A CA 1
ATOM 691 C C . ARG A 1 95 ? 14.862 9.184 -21.715 1.00 62.34 95 ARG A C 1
ATOM 693 O O . ARG A 1 95 ? 15.833 9.860 -21.382 1.00 62.34 95 ARG A O 1
ATOM 700 N N . GLY A 1 96 ? 14.740 7.885 -21.428 1.00 61.41 96 GLY A N 1
ATOM 701 C CA . GLY A 1 96 ? 15.611 7.165 -20.505 1.00 61.41 96 GLY A CA 1
ATOM 702 C C . GLY A 1 96 ? 15.384 7.617 -19.058 1.00 61.41 96 GLY A C 1
ATOM 703 O O . GLY A 1 96 ? 15.042 8.768 -18.801 1.00 61.41 96 GLY A O 1
ATOM 704 N N . GLY A 1 97 ? 15.573 6.705 -18.103 1.00 63.84 97 GLY A N 1
ATOM 705 C CA . GLY A 1 97 ? 15.326 6.962 -16.678 1.00 63.84 97 GLY A CA 1
ATOM 706 C C . GLY A 1 97 ? 14.068 6.272 -16.148 1.00 63.84 97 GLY A C 1
ATOM 707 O O . GLY A 1 97 ? 13.320 5.652 -16.902 1.00 63.84 97 GLY A O 1
ATOM 708 N N . LEU A 1 98 ? 13.881 6.315 -14.826 1.00 62.78 98 LEU A N 1
ATOM 709 C CA . LEU A 1 98 ? 12.679 5.773 -14.196 1.00 62.78 98 LEU A CA 1
ATOM 710 C C . LEU A 1 98 ? 11.478 6.668 -14.528 1.00 62.78 98 LEU A C 1
ATOM 712 O O . LEU A 1 98 ? 11.616 7.886 -14.588 1.00 62.78 98 LEU A O 1
ATOM 716 N N . ASP A 1 99 ? 10.311 6.056 -14.735 1.00 64.75 99 ASP A N 1
ATOM 717 C CA . ASP A 1 99 ? 9.061 6.761 -15.027 1.00 64.75 99 ASP A CA 1
ATOM 718 C C . ASP A 1 99 ? 8.800 7.864 -13.973 1.00 64.75 99 ASP A C 1
ATOM 720 O O . ASP A 1 99 ? 8.607 7.536 -12.794 1.00 64.75 99 ASP A O 1
ATOM 724 N N . PRO A 1 100 ? 8.789 9.152 -14.363 1.00 65.81 100 PRO A N 1
ATOM 725 C CA . PRO A 1 100 ? 8.614 10.270 -13.436 1.00 65.81 100 PRO A CA 1
ATOM 726 C C . PRO A 1 100 ? 7.279 10.195 -12.677 1.00 65.81 100 PRO A C 1
ATOM 728 O O . PRO A 1 100 ? 7.202 10.565 -11.503 1.00 65.81 100 PRO A O 1
ATOM 731 N N . VAL A 1 101 ? 6.246 9.601 -13.290 1.00 67.38 101 VAL A N 1
ATOM 732 C CA . VAL A 1 101 ? 4.930 9.382 -12.668 1.00 67.38 101 VAL A CA 1
ATOM 733 C C . VAL A 1 101 ? 5.023 8.409 -11.487 1.00 67.38 101 VAL A C 1
ATOM 735 O O . VAL A 1 101 ? 4.241 8.500 -10.541 1.00 67.38 101 VAL A O 1
ATOM 738 N N . ARG A 1 102 ? 5.995 7.486 -11.498 1.00 61.97 102 ARG A N 1
ATOM 739 C CA . ARG A 1 102 ? 6.167 6.475 -10.443 1.00 61.97 102 ARG A CA 1
ATOM 740 C C . ARG A 1 102 ? 6.938 6.962 -9.224 1.00 61.97 102 ARG A C 1
ATOM 742 O O . ARG A 1 102 ? 6.693 6.444 -8.137 1.00 61.97 102 ARG A O 1
ATOM 749 N N . TYR A 1 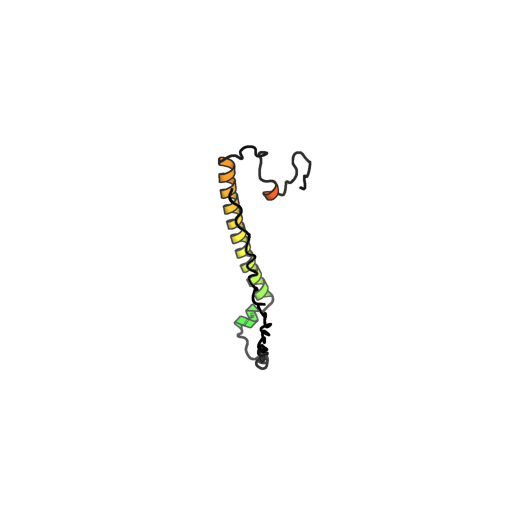103 ? 7.841 7.925 -9.387 1.00 59.91 103 TYR A N 1
ATOM 750 C CA . TYR A 1 103 ? 8.720 8.386 -8.303 1.00 59.91 103 TYR A CA 1
ATOM 751 C C . TYR A 1 103 ? 8.435 9.819 -7.844 1.00 59.91 103 TYR A C 1
ATOM 753 O O . TYR A 1 103 ? 9.086 10.297 -6.921 1.00 59.91 103 TYR A O 1
ATOM 761 N N . GLY A 1 104 ? 7.442 10.488 -8.441 1.00 61.78 104 GLY A N 1
ATOM 762 C CA . GLY A 1 104 ? 7.116 11.882 -8.126 1.00 61.78 104 GLY A CA 1
ATOM 763 C C . GLY A 1 104 ? 8.169 12.875 -8.623 1.00 61.78 104 GLY A C 1
ATOM 764 O O . GLY A 1 104 ? 8.061 14.065 -8.346 1.00 61.78 104 GLY A O 1
ATOM 765 N N . ASP A 1 105 ? 9.155 12.392 -9.374 1.00 67.94 105 ASP A N 1
ATOM 766 C CA . ASP A 1 105 ? 10.228 13.174 -9.966 1.00 67.94 105 ASP A CA 1
ATOM 767 C C . ASP A 1 105 ? 9.777 13.661 -11.347 1.00 67.94 105 ASP A C 1
ATOM 769 O O . ASP A 1 105 ? 10.214 13.171 -12.381 1.00 67.94 105 ASP A O 1
ATOM 773 N N . TRP A 1 106 ? 8.819 14.593 -11.373 1.00 69.31 106 TRP A N 1
ATOM 774 C CA . TRP A 1 106 ? 8.385 15.269 -12.607 1.00 69.31 106 TRP A CA 1
ATOM 775 C C . TRP A 1 106 ? 9.439 16.260 -13.125 1.00 69.31 106 TRP A C 1
ATOM 777 O O . TRP A 1 106 ? 9.206 16.965 -14.111 1.00 69.31 106 TRP A O 1
ATOM 787 N N . GLU A 1 107 ? 10.589 16.337 -12.455 1.00 68.94 107 GLU A N 1
ATOM 788 C CA . GLU A 1 107 ? 11.688 17.213 -12.803 1.00 68.94 107 GLU A CA 1
ATOM 789 C C . GLU A 1 107 ? 12.622 16.519 -13.790 1.00 68.94 107 GLU A C 1
ATOM 791 O O . GLU A 1 107 ? 13.348 15.579 -13.482 1.00 68.94 107 GLU A O 1
ATOM 796 N N . VAL A 1 108 ? 12.679 17.049 -15.008 1.00 62.47 108 VAL A N 1
ATOM 797 C CA . VAL A 1 108 ? 13.761 16.713 -15.933 1.00 62.47 108 VAL A CA 1
ATOM 798 C C . VAL A 1 108 ? 14.716 17.895 -15.948 1.00 62.47 108 VAL A C 1
ATOM 800 O O . VAL A 1 108 ? 14.382 18.959 -16.464 1.00 62.47 108 VAL A O 1
ATOM 803 N N . LYS A 1 109 ? 15.918 17.717 -15.382 1.00 62.34 109 LYS A N 1
ATOM 804 C CA . LYS A 1 109 ? 16.954 18.770 -15.296 1.00 62.34 109 LYS A CA 1
ATOM 805 C C . LYS A 1 109 ? 16.468 20.044 -14.575 1.00 62.34 109 LYS A C 1
ATOM 807 O O . LYS A 1 109 ? 16.827 21.148 -14.977 1.00 62.34 109 LYS A O 1
ATOM 812 N N . GLY A 1 110 ? 15.649 19.887 -13.532 1.00 67.44 110 GLY A N 1
ATOM 813 C CA . GLY A 1 110 ? 15.113 21.003 -12.741 1.00 67.44 110 GLY A CA 1
ATOM 814 C C . GLY A 1 110 ? 13.983 21.785 -13.418 1.00 67.44 110 GLY A C 1
ATOM 815 O O . GLY A 1 110 ? 13.693 22.906 -13.011 1.00 67.44 110 GLY A O 1
ATOM 816 N N . ILE A 1 111 ? 13.361 21.228 -14.464 1.00 67.00 111 ILE A N 1
ATOM 817 C CA . ILE A 1 111 ? 12.177 21.804 -15.108 1.00 67.00 111 ILE A CA 1
ATOM 818 C C . ILE A 1 111 ? 11.009 20.839 -14.910 1.00 67.00 111 ILE A C 1
ATOM 820 O O . ILE A 1 111 ? 11.024 19.727 -15.445 1.00 67.00 111 ILE A O 1
ATOM 824 N N . THR A 1 112 ? 9.994 21.271 -14.162 1.00 70.94 112 THR A N 1
ATOM 825 C CA . THR A 1 112 ? 8.708 20.572 -14.069 1.00 70.94 112 THR A CA 1
ATOM 826 C C . THR A 1 112 ? 7.893 20.885 -15.320 1.00 70.94 112 THR A C 1
ATOM 828 O O . THR A 1 112 ? 7.646 22.047 -15.635 1.00 70.94 112 THR A O 1
ATOM 831 N N . THR A 1 113 ? 7.504 19.854 -16.063 1.00 62.94 113 THR A N 1
ATOM 832 C CA . THR A 1 113 ? 6.624 19.973 -17.233 1.00 62.94 113 THR A CA 1
ATOM 833 C C . THR A 1 113 ? 5.250 19.407 -16.881 1.00 62.94 113 THR A C 1
ATOM 835 O O . THR A 1 113 ? 5.157 18.229 -16.546 1.00 62.94 113 THR A O 1
ATOM 838 N N . ASP A 1 114 ? 4.207 20.235 -16.974 1.00 70.25 114 ASP A N 1
ATOM 839 C CA . ASP A 1 114 ? 2.795 19.828 -16.943 1.00 70.25 114 ASP A CA 1
ATOM 840 C C . ASP A 1 114 ? 2.219 20.040 -18.356 1.00 70.25 114 ASP A C 1
ATOM 842 O O . ASP A 1 114 ? 2.333 21.142 -18.893 1.00 70.25 114 ASP A O 1
ATOM 846 N N . PHE A 1 115 ? 1.741 18.955 -18.984 1.00 56.97 115 PHE A N 1
ATOM 847 C CA . PHE A 1 115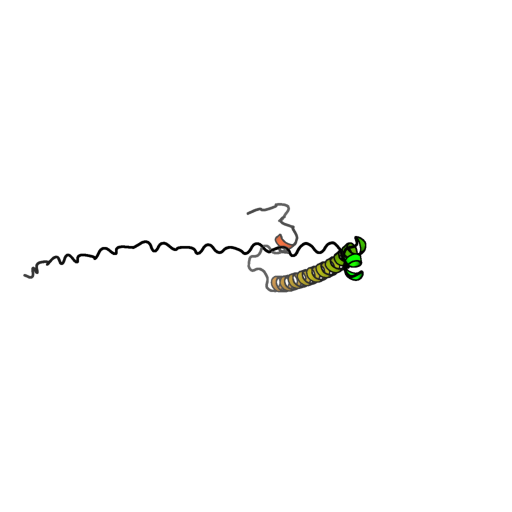 ? 0.981 18.914 -20.243 1.00 56.97 115 PHE A CA 1
ATOM 848 C C . PHE A 1 115 ? 0.146 17.632 -20.306 1.00 56.97 115 PHE A C 1
ATOM 850 O O . PHE A 1 115 ? 0.697 16.559 -19.958 1.00 56.97 115 PHE A O 1
#

pLDDT: mean 71.77, std 14.18, range [42.72, 96.75]

Sequence (115 aa):
MTSSTKTSSIMTTPAIMITPAIVTTPSIEIPVPTEPARPAAMAADPATRQAQSPDGVAQRRREAASRAVAEAEARRAQIDERAKLAAKEGERLGRGGLDPVRYGDWEVKGITTDF

Secondary structure (DSSP, 8-state):
----------------------------------------S----HHHHHHHSHHHHHHHHHHHHHHHHHHHHHHHHHHHHHHHHHHHH--TT---SS-HHHHT--EETTEE---

Foldseek 3Di:
DDDDDDDDDPDDDDPPPPDPPPPPDPPPPPPDPPPPPPPPPDDPDPVVVVCVDPVVVVVVVVVVVVVVVVVVVVVVVVVVVVQVVDVVVDDPPDPDDDDCVVVVCCDDPHDRDDD

Radius of gyration: 36.11 Å; chains: 1; bounding box: 66×33×108 Å